Protein AF-A0A2W6AUC0-F1 (afdb_monomer)

Foldseek 3Di:
DDDDPDQAQADPVLLVLVVVLPDDSVVNRRDRNVVSVVVSVVSVVVVVPPPVPPPPDPPPDDD

Sequence (63 aa):
MSRLPVHQPPPPLVIAELLRAGLSLSTATAMEPWKAREVLELLRASLRNDPRLEPVAPARGTI

pLDDT: mean 82.72, std 16.31, range [48.81, 97.62]

Nearest PDB structures (foldseek):
  2dai-assembly1_A  TM=3.582E-01  e=1.588E+00  Homo sapiens
  1vek-assembly1_A  TM=2.787E-01  e=3.524E+00  Arabidopsis thaliana

Structure (mmCIF, N/CA/C/O backbone):
data_AF-A0A2W6AUC0-F1
#
_entry.id   AF-A0A2W6AUC0-F1
#
loop_
_atom_site.group_PDB
_atom_site.id
_atom_site.type_symbol
_atom_site.label_atom_id
_atom_site.label_alt_id
_atom_site.label_comp_id
_atom_site.label_asym_id
_atom_site.label_entity_id
_atom_site.label_seq_id
_atom_site.pdbx_PDB_ins_code
_atom_site.Cartn_x
_atom_site.Cartn_y
_atom_site.Cartn_z
_atom_site.occupancy
_atom_site.B_iso_or_equiv
_atom_site.auth_seq_id
_atom_site.auth_comp_id
_atom_site.auth_asym_id
_atom_site.auth_atom_id
_atom_site.pdbx_PDB_model_num
ATOM 1 N N . MET A 1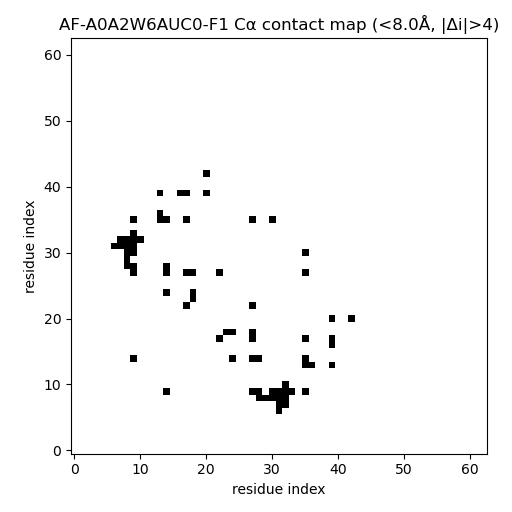 1 ? 33.298 1.717 -14.474 1.00 48.81 1 MET A N 1
ATOM 2 C CA . MET A 1 1 ? 32.036 2.490 -14.502 1.00 48.81 1 MET A CA 1
ATOM 3 C C . MET A 1 1 ? 31.085 1.866 -13.492 1.00 48.81 1 MET A C 1
ATOM 5 O O . MET A 1 1 ? 30.642 0.746 -13.711 1.00 48.81 1 MET A O 1
ATOM 9 N N . SER A 1 2 ? 30.845 2.528 -12.361 1.00 61.06 2 SER A N 1
ATOM 10 C CA . SER A 1 2 ? 29.922 2.041 -11.328 1.00 61.06 2 SER A CA 1
ATOM 11 C C . SER A 1 2 ? 28.489 2.229 -11.823 1.00 61.06 2 SER A C 1
ATOM 13 O O . SER A 1 2 ? 28.058 3.354 -12.062 1.00 61.06 2 SER A O 1
ATOM 15 N N . ARG A 1 3 ? 27.771 1.127 -12.052 1.00 61.56 3 ARG A N 1
ATOM 16 C CA . ARG A 1 3 ? 26.357 1.141 -12.442 1.00 61.56 3 ARG A CA 1
ATOM 17 C C . ARG A 1 3 ? 25.581 1.772 -11.282 1.00 61.56 3 ARG A C 1
ATOM 19 O O . ARG A 1 3 ? 25.639 1.243 -10.174 1.00 61.56 3 ARG A O 1
ATOM 26 N N . LEU A 1 4 ? 24.925 2.912 -11.509 1.00 64.94 4 LEU A N 1
ATOM 27 C CA . LEU A 1 4 ? 24.041 3.502 -10.500 1.00 64.94 4 LEU A CA 1
ATOM 28 C C . LEU A 1 4 ? 23.002 2.441 -10.105 1.00 64.94 4 LEU A C 1
ATOM 30 O O . LEU A 1 4 ? 22.487 1.765 -11.006 1.00 64.94 4 LEU A O 1
ATOM 34 N N . PRO A 1 5 ? 22.721 2.243 -8.805 1.00 64.25 5 PRO A N 1
ATOM 35 C CA . PRO A 1 5 ? 21.660 1.342 -8.395 1.00 64.25 5 PRO A CA 1
ATOM 36 C C . PRO A 1 5 ? 20.367 1.836 -9.043 1.00 64.25 5 PRO A C 1
ATOM 38 O O . PRO A 1 5 ? 19.930 2.963 -8.818 1.00 64.25 5 PRO A O 1
ATOM 41 N N . VAL A 1 6 ? 19.815 1.013 -9.933 1.00 73.81 6 VAL A N 1
ATOM 42 C CA . VAL A 1 6 ? 18.513 1.272 -10.538 1.00 73.81 6 VAL A CA 1
ATOM 43 C C . VAL A 1 6 ? 17.522 1.187 -9.392 1.00 73.81 6 VAL A C 1
ATOM 45 O O . VAL A 1 6 ? 17.380 0.115 -8.807 1.00 73.81 6 VAL A O 1
ATOM 48 N N . HIS A 1 7 ? 16.896 2.313 -9.053 1.00 76.81 7 HIS A N 1
ATOM 49 C CA . HIS A 1 7 ? 15.769 2.326 -8.130 1.00 76.81 7 HIS A CA 1
ATOM 50 C C . HIS A 1 7 ? 14.739 1.319 -8.642 1.00 76.81 7 HIS A C 1
ATOM 52 O O . HIS A 1 7 ? 14.292 1.407 -9.790 1.00 76.81 7 HIS A O 1
ATOM 58 N N . GLN A 1 8 ? 14.449 0.308 -7.828 1.00 86.31 8 GLN A N 1
ATOM 59 C CA . GLN A 1 8 ? 13.432 -0.682 -8.146 1.00 86.31 8 GLN A CA 1
ATOM 60 C C . GLN A 1 8 ? 12.214 -0.379 -7.287 1.00 86.31 8 GLN A C 1
ATOM 62 O O . GLN A 1 8 ? 12.335 -0.366 -6.060 1.00 86.31 8 GLN A O 1
ATOM 67 N N . PRO A 1 9 ? 11.036 -0.161 -7.890 1.00 89.75 9 PRO A N 1
ATOM 68 C CA . PRO A 1 9 ? 9.833 0.027 -7.106 1.00 89.75 9 PRO A CA 1
ATOM 69 C C . PRO A 1 9 ? 9.544 -1.239 -6.281 1.00 89.75 9 PRO A C 1
ATOM 71 O O . PRO A 1 9 ? 9.944 -2.347 -6.667 1.00 89.75 9 PRO A O 1
ATOM 74 N N . PRO A 1 10 ? 8.829 -1.120 -5.151 1.00 95.00 10 PRO A N 1
ATOM 75 C CA . PRO A 1 10 ? 8.479 -2.277 -4.345 1.00 95.00 10 PRO A CA 1
ATOM 76 C C . PRO A 1 10 ? 7.581 -3.252 -5.121 1.00 95.00 10 PRO A C 1
ATOM 78 O O . PRO A 1 10 ? 6.919 -2.861 -6.087 1.00 95.00 10 PRO A O 1
ATOM 81 N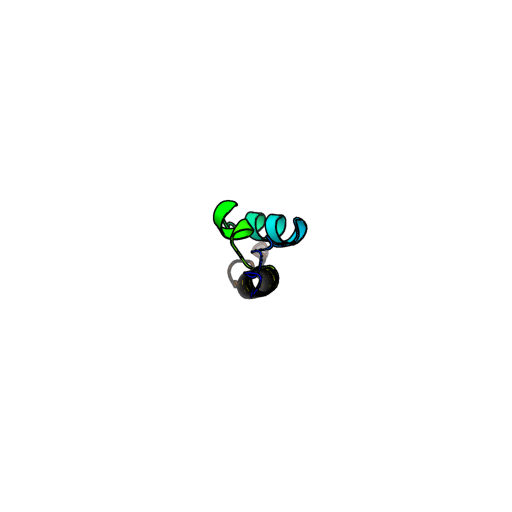 N . PRO A 1 11 ? 7.485 -4.522 -4.688 1.00 95.38 11 PRO A N 1
ATOM 82 C CA . PRO A 1 11 ? 6.573 -5.478 -5.301 1.00 95.38 11 PRO A CA 1
ATOM 83 C C . PRO A 1 11 ? 5.129 -4.943 -5.321 1.00 95.38 11 PRO A C 1
ATOM 85 O O . PRO A 1 11 ? 4.702 -4.349 -4.326 1.00 95.38 11 PRO A O 1
ATOM 88 N N . PRO A 1 12 ? 4.334 -5.207 -6.376 1.00 96.00 12 PRO A N 1
ATOM 89 C CA . PRO A 1 12 ? 2.975 -4.668 -6.511 1.00 96.00 12 PRO A CA 1
ATOM 90 C C . PRO A 1 12 ? 2.064 -4.940 -5.309 1.00 96.00 12 PRO A C 1
ATOM 92 O O . PRO A 1 12 ? 1.285 -4.077 -4.912 1.00 96.00 12 PRO A O 1
ATOM 95 N N . LEU A 1 13 ? 2.206 -6.112 -4.680 1.00 96.44 13 LEU A N 1
ATOM 96 C CA . LEU A 1 13 ? 1.463 -6.461 -3.466 1.00 96.44 13 LEU A CA 1
ATOM 97 C C . LEU A 1 13 ? 1.807 -5.541 -2.285 1.00 96.44 13 LEU A C 1
ATOM 99 O O . LEU A 1 13 ? 0.920 -5.158 -1.533 1.00 96.44 13 LEU A O 1
ATOM 103 N N . VAL A 1 14 ? 3.075 -5.147 -2.133 1.00 96.12 14 VAL A N 1
ATOM 104 C CA . VAL A 1 14 ? 3.500 -4.219 -1.072 1.00 96.12 14 VAL A CA 1
ATOM 105 C C . VAL A 1 14 ? 2.940 -2.825 -1.344 1.00 96.12 14 VAL A C 1
ATOM 107 O O . VAL A 1 14 ? 2.427 -2.190 -0.429 1.00 96.12 14 VAL A O 1
AT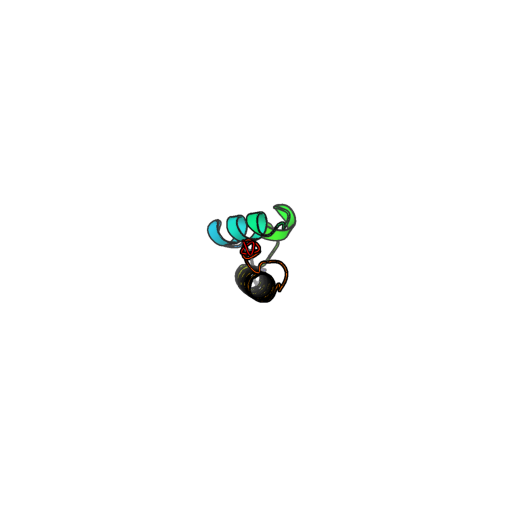OM 110 N N . ILE A 1 15 ? 2.966 -2.377 -2.602 1.00 96.94 15 ILE A N 1
ATOM 111 C CA . ILE A 1 15 ? 2.371 -1.096 -3.009 1.00 96.94 15 ILE A CA 1
ATOM 112 C C . ILE A 1 15 ? 0.874 -1.078 -2.680 1.00 96.94 15 ILE A C 1
ATOM 114 O O . ILE A 1 15 ? 0.410 -0.140 -2.041 1.00 96.94 15 ILE A O 1
ATOM 118 N N . ALA A 1 16 ? 0.127 -2.120 -3.053 1.00 97.62 16 ALA A N 1
ATOM 119 C CA . ALA A 1 16 ? -1.310 -2.204 -2.795 1.00 97.62 16 ALA A CA 1
ATOM 120 C C . ALA A 1 16 ? -1.653 -2.137 -1.296 1.00 97.62 16 ALA A C 1
ATOM 122 O O . ALA A 1 16 ? -2.599 -1.456 -0.904 1.00 97.62 16 ALA A O 1
ATOM 123 N N . GLU A 1 17 ? -0.871 -2.804 -0.447 1.00 97.06 17 GLU A N 1
ATOM 124 C CA . GLU A 1 17 ? -1.080 -2.765 1.003 1.00 97.06 17 GLU A CA 1
ATOM 125 C C . GLU A 1 17 ? -0.716 -1.400 1.609 1.00 97.06 17 GLU A C 1
ATOM 127 O O . GLU A 1 17 ? -1.429 -0.916 2.485 1.00 97.06 17 GLU A O 1
ATOM 132 N N . LEU A 1 18 ? 0.329 -0.730 1.110 1.00 96.50 18 LEU A N 1
ATOM 133 C CA . LEU A 1 18 ? 0.665 0.641 1.518 1.00 96.50 18 LEU A CA 1
ATOM 134 C C . LEU A 1 18 ? -0.423 1.643 1.109 1.00 96.50 18 LEU A C 1
ATOM 136 O O . LEU A 1 18 ? -0.784 2.510 1.903 1.00 96.50 18 LEU A O 1
ATOM 140 N N . LEU A 1 19 ? -0.988 1.496 -0.093 1.00 97.19 19 LEU A N 1
ATOM 141 C CA . LEU A 1 19 ? -2.140 2.286 -0.537 1.00 97.19 19 LEU A CA 1
ATOM 142 C C . LEU A 1 19 ? -3.353 2.060 0.372 1.00 97.19 19 LEU A C 1
ATOM 144 O O . LEU A 1 19 ? -4.009 3.018 0.774 1.00 97.19 19 LEU A O 1
ATOM 148 N N . ARG A 1 20 ? -3.630 0.803 0.748 1.00 95.56 20 ARG A N 1
ATOM 149 C CA . ARG A 1 20 ? -4.716 0.468 1.684 1.00 95.56 20 ARG A CA 1
ATOM 150 C C . ARG A 1 20 ? -4.490 1.074 3.070 1.00 95.56 20 ARG A C 1
ATOM 152 O O . ARG A 1 20 ? -5.450 1.457 3.726 1.00 95.56 20 ARG A O 1
ATOM 159 N N . ALA A 1 21 ? -3.233 1.194 3.489 1.00 93.88 21 ALA A N 1
ATOM 160 C CA . ALA A 1 21 ? -2.849 1.882 4.716 1.0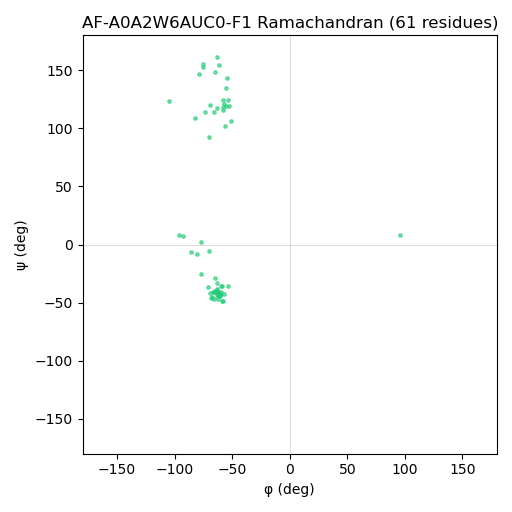0 93.88 21 ALA A CA 1
ATOM 161 C C . ALA A 1 21 ? -2.871 3.424 4.598 1.00 93.88 21 ALA A C 1
ATOM 163 O O . ALA A 1 21 ? -2.534 4.111 5.559 1.00 93.88 21 ALA A O 1
ATOM 164 N N . GLY A 1 22 ? -3.275 3.974 3.446 1.00 94.88 22 GLY A N 1
ATOM 165 C CA . GLY A 1 22 ? -3.493 5.407 3.236 1.00 94.88 22 GLY A CA 1
ATOM 166 C C . GLY A 1 22 ? -2.314 6.166 2.625 1.00 94.88 22 GLY A C 1
ATOM 167 O O . GLY A 1 22 ? -2.364 7.393 2.541 1.00 94.88 22 GLY A O 1
ATOM 168 N N . LEU A 1 23 ? -1.254 5.482 2.184 1.00 95.94 23 LEU A N 1
ATOM 169 C CA . LEU A 1 23 ? -0.157 6.142 1.475 1.00 95.94 23 LEU A CA 1
ATOM 170 C C . LEU A 1 23 ? -0.566 6.476 0.037 1.00 95.94 23 LEU A C 1
ATOM 172 O O . LEU A 1 23 ? -1.378 5.789 -0.579 1.00 95.94 23 LEU A O 1
ATOM 176 N N . SER A 1 24 ? 0.040 7.520 -0.530 1.00 97.25 24 SER A N 1
ATOM 177 C CA . SER A 1 24 ? -0.139 7.845 -1.946 1.00 97.25 24 SER A CA 1
ATOM 178 C C . SER A 1 24 ? 0.650 6.887 -2.844 1.00 97.25 24 SER A C 1
ATOM 180 O O . SER A 1 24 ? 1.683 6.340 -2.446 1.00 97.25 24 SER A O 1
ATOM 182 N N . LEU A 1 25 ? 0.195 6.735 -4.091 1.00 95.25 25 LEU A N 1
ATOM 183 C CA . LEU A 1 25 ? 0.866 5.899 -5.089 1.00 95.25 25 LEU A CA 1
ATOM 184 C C . LEU A 1 25 ? 2.306 6.347 -5.327 1.00 95.25 25 LEU A C 1
ATOM 186 O O . LEU A 1 25 ? 3.206 5.519 -5.244 1.00 95.25 25 LEU A O 1
ATOM 190 N N . SER A 1 26 ? 2.527 7.649 -5.540 1.00 95.50 26 SER A N 1
ATOM 191 C CA . SER A 1 26 ? 3.862 8.209 -5.771 1.00 95.50 26 SER A CA 1
ATOM 192 C C . SER A 1 26 ? 4.815 7.897 -4.620 1.00 95.50 26 SER A C 1
ATOM 194 O O . SER A 1 26 ? 5.957 7.506 -4.853 1.00 95.50 26 SER A O 1
ATOM 196 N N . THR A 1 27 ? 4.334 8.013 -3.379 1.00 95.25 27 THR A N 1
ATOM 197 C CA . THR A 1 27 ? 5.119 7.673 -2.191 1.00 95.25 27 THR A CA 1
ATOM 198 C C . THR A 1 27 ? 5.423 6.178 -2.144 1.00 95.25 27 THR A C 1
ATOM 200 O O . THR A 1 27 ? 6.576 5.807 -1.946 1.00 95.25 27 THR A O 1
ATOM 203 N N . ALA A 1 28 ? 4.430 5.313 -2.368 1.00 95.69 28 ALA A N 1
ATOM 204 C CA . ALA A 1 28 ? 4.616 3.864 -2.334 1.00 95.69 28 ALA A CA 1
ATOM 205 C C . ALA A 1 28 ? 5.581 3.367 -3.426 1.00 95.69 28 ALA A C 1
ATOM 207 O O . ALA A 1 28 ? 6.416 2.507 -3.159 1.00 95.69 28 ALA A O 1
ATOM 208 N N . THR A 1 29 ? 5.521 3.924 -4.639 1.00 95.38 29 THR A N 1
ATOM 209 C CA . THR A 1 29 ? 6.395 3.523 -5.755 1.00 95.38 29 THR A CA 1
ATOM 210 C C . THR A 1 29 ? 7.807 4.079 -5.652 1.00 95.38 29 THR A C 1
ATOM 212 O O . THR A 1 29 ? 8.715 3.481 -6.211 1.00 95.38 29 THR A O 1
ATOM 215 N N . ALA A 1 30 ? 8.009 5.204 -4.958 1.00 94.38 30 ALA A N 1
ATOM 216 C CA . ALA A 1 30 ? 9.323 5.831 -4.794 1.00 94.38 30 ALA A CA 1
ATOM 217 C C . ALA A 1 30 ? 10.178 5.181 -3.692 1.00 94.38 30 ALA A C 1
ATOM 219 O O . ALA A 1 30 ? 11.353 5.518 -3.535 1.00 94.38 30 ALA A O 1
ATOM 220 N N . MET A 1 31 ? 9.624 4.259 -2.904 1.00 94.75 31 MET A N 1
ATOM 221 C CA . MET A 1 31 ? 10.389 3.563 -1.873 1.00 94.75 31 MET A CA 1
ATOM 222 C C . MET A 1 31 ? 11.254 2.454 -2.460 1.00 94.75 31 MET A C 1
ATOM 224 O O . MET A 1 31 ? 10.859 1.762 -3.389 1.00 94.75 31 MET A O 1
ATOM 228 N N . GLU A 1 32 ? 12.411 2.234 -1.8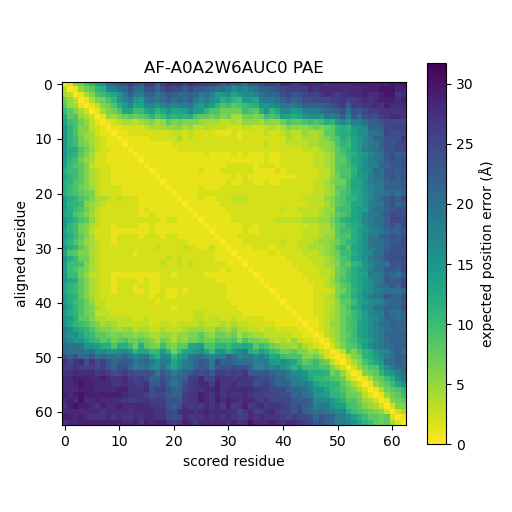43 1.00 94.50 32 GLU A N 1
ATOM 229 C CA . GLU A 1 32 ? 13.150 0.991 -2.043 1.00 94.50 32 GLU A CA 1
ATOM 230 C C . GLU A 1 32 ? 12.338 -0.200 -1.495 1.00 94.50 32 GLU A C 1
ATOM 232 O O . GLU A 1 32 ? 11.642 -0.050 -0.478 1.00 94.50 32 GLU A O 1
ATOM 237 N N . PRO A 1 33 ? 12.455 -1.405 -2.083 1.00 94.19 33 PRO A N 1
ATOM 238 C CA . PRO A 1 33 ? 11.617 -2.546 -1.713 1.00 94.19 33 PRO A CA 1
ATOM 239 C C . PRO A 1 33 ? 11.738 -2.957 -0.242 1.00 94.19 33 PRO A C 1
ATOM 241 O O . PRO A 1 33 ? 10.750 -3.362 0.373 1.00 94.19 33 PRO A O 1
ATOM 244 N N . TRP A 1 34 ? 12.941 -2.852 0.334 1.00 93.81 34 TRP A N 1
ATOM 245 C CA . TRP A 1 34 ? 13.186 -3.181 1.741 1.00 93.81 34 TRP A CA 1
ATOM 246 C C . TRP A 1 34 ? 12.478 -2.192 2.676 1.00 93.81 34 TRP A C 1
ATOM 248 O O . TRP A 1 34 ? 11.767 -2.611 3.586 1.00 93.81 34 TRP A O 1
ATOM 258 N N . LYS A 1 35 ? 12.571 -0.891 2.380 1.00 95.00 35 LYS A N 1
ATOM 259 C CA . LYS A 1 35 ? 11.974 0.186 3.177 1.00 95.00 35 LYS A CA 1
ATOM 260 C C . LYS A 1 35 ? 10.450 0.132 3.146 1.00 95.00 35 LYS A C 1
ATOM 262 O O . LYS A 1 35 ? 9.803 0.287 4.175 1.00 95.00 35 LYS A O 1
ATOM 267 N N . ALA A 1 36 ? 9.874 -0.147 1.979 1.00 96.31 36 ALA A N 1
ATOM 268 C CA . ALA A 1 36 ? 8.433 -0.328 1.832 1.00 96.31 36 ALA A CA 1
ATOM 269 C C . ALA A 1 36 ? 7.897 -1.467 2.719 1.00 96.31 36 ALA A C 1
ATOM 271 O O . ALA A 1 36 ? 6.799 -1.367 3.266 1.00 96.31 36 ALA A O 1
ATOM 272 N N . ARG A 1 37 ? 8.688 -2.535 2.898 1.00 95.31 37 ARG A N 1
ATOM 273 C CA . ARG A 1 37 ? 8.338 -3.658 3.775 1.00 95.31 37 ARG A CA 1
ATOM 274 C C . ARG A 1 37 ? 8.342 -3.251 5.248 1.00 95.31 37 ARG A C 1
ATOM 276 O O . ARG A 1 37 ? 7.390 -3.557 5.954 1.00 95.31 37 ARG A O 1
ATOM 283 N N . GLU A 1 38 ? 9.375 -2.536 5.687 1.00 96.75 38 GLU A N 1
ATOM 284 C CA . GLU A 1 38 ? 9.484 -2.056 7.071 1.00 96.75 38 GLU A CA 1
ATOM 285 C C . GLU A 1 38 ? 8.371 -1.069 7.428 1.00 96.75 38 GLU A C 1
ATOM 287 O O . GLU A 1 38 ? 7.754 -1.188 8.484 1.00 96.75 38 GLU A O 1
A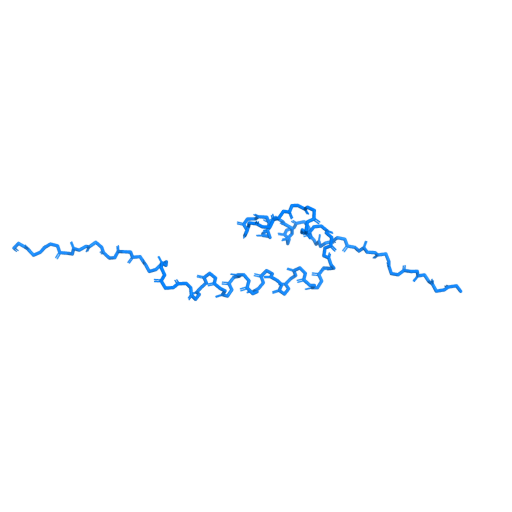TOM 292 N N . VAL A 1 39 ? 8.060 -0.135 6.525 1.00 96.31 39 VAL A N 1
ATOM 293 C CA . VAL A 1 39 ? 6.948 0.809 6.706 1.00 96.31 39 VAL A CA 1
ATOM 294 C C . VAL A 1 39 ? 5.622 0.064 6.827 1.00 96.31 39 VAL A C 1
ATOM 296 O O . VAL A 1 39 ? 4.828 0.372 7.714 1.00 96.31 39 VAL A O 1
ATOM 299 N N . LEU A 1 40 ? 5.381 -0.938 5.978 1.00 95.81 40 LEU A N 1
ATOM 300 C CA . LEU A 1 40 ? 4.160 -1.735 6.053 1.00 95.81 40 LEU A CA 1
ATOM 301 C C . LEU A 1 40 ? 4.048 -2.489 7.388 1.00 95.81 40 LEU A C 1
ATOM 303 O O . LEU A 1 40 ? 2.970 -2.519 7.981 1.00 95.81 40 LEU A O 1
ATOM 307 N N . GLU A 1 41 ? 5.143 -3.066 7.884 1.00 95.62 41 GLU A N 1
ATOM 308 C CA . GLU A 1 41 ? 5.161 -3.732 9.191 1.00 95.62 41 GLU A CA 1
ATOM 309 C C . GLU A 1 41 ? 4.918 -2.755 10.348 1.00 95.62 41 GLU A C 1
ATOM 311 O O . GLU A 1 41 ? 4.143 -3.067 11.256 1.00 95.62 41 GLU A O 1
ATOM 316 N N . LEU A 1 42 ? 5.490 -1.549 10.287 1.00 95.44 42 LEU A N 1
ATOM 317 C CA . LEU A 1 42 ? 5.237 -0.499 11.272 1.00 95.44 42 LEU A CA 1
ATOM 318 C C . LEU A 1 42 ? 3.761 -0.084 11.282 1.00 95.44 42 LEU A C 1
ATOM 320 O O . LEU A 1 42 ? 3.150 -0.038 12.346 1.00 95.44 42 LEU A O 1
ATOM 324 N N . LEU A 1 43 ? 3.162 0.148 10.111 1.00 93.12 43 LEU A N 1
ATOM 325 C CA . LEU A 1 43 ? 1.744 0.507 9.988 1.00 93.12 43 LEU A CA 1
ATOM 326 C C . LEU A 1 43 ? 0.836 -0.596 10.544 1.00 93.12 43 LEU A C 1
ATOM 328 O O . LEU A 1 43 ? -0.098 -0.317 11.293 1.00 93.12 43 LEU A O 1
ATOM 332 N N . ARG A 1 44 ? 1.143 -1.864 10.245 1.00 91.06 44 ARG A N 1
ATOM 333 C CA . ARG A 1 44 ? 0.425 -3.018 10.807 1.00 91.06 44 ARG A CA 1
ATOM 334 C C . ARG A 1 44 ? 0.551 -3.086 12.326 1.00 91.06 44 ARG A C 1
ATOM 336 O O . ARG A 1 44 ? -0.430 -3.391 12.999 1.00 91.06 44 ARG A O 1
ATOM 343 N N . ALA A 1 45 ? 1.736 -2.818 12.870 1.00 90.44 45 ALA A N 1
ATOM 344 C CA . ALA A 1 45 ? 1.947 -2.777 14.312 1.00 90.44 45 ALA A CA 1
ATOM 345 C C . ALA A 1 45 ? 1.172 -1.625 14.965 1.00 90.44 45 ALA A C 1
ATOM 347 O O . ALA A 1 45 ? 0.555 -1.836 16.005 1.00 90.44 45 ALA A O 1
ATOM 348 N N . SER A 1 46 ? 1.139 -0.445 14.343 1.00 87.12 46 SER A N 1
ATOM 349 C CA . SER A 1 46 ? 0.351 0.692 14.823 1.00 87.12 46 SER A CA 1
ATOM 350 C C . SER A 1 46 ? -1.146 0.395 14.837 1.00 87.12 46 SER A C 1
ATOM 352 O O . SER A 1 46 ? -1.781 0.664 15.848 1.00 87.12 46 SER A O 1
ATOM 354 N N . LEU A 1 47 ? -1.701 -0.223 13.785 1.00 81.56 47 LEU A N 1
ATOM 355 C CA . LEU A 1 47 ? -3.117 -0.617 13.773 1.00 81.56 47 LEU A CA 1
ATOM 356 C C . LEU A 1 47 ? -3.452 -1.633 14.872 1.00 81.56 47 LEU A C 1
ATOM 358 O O . LEU A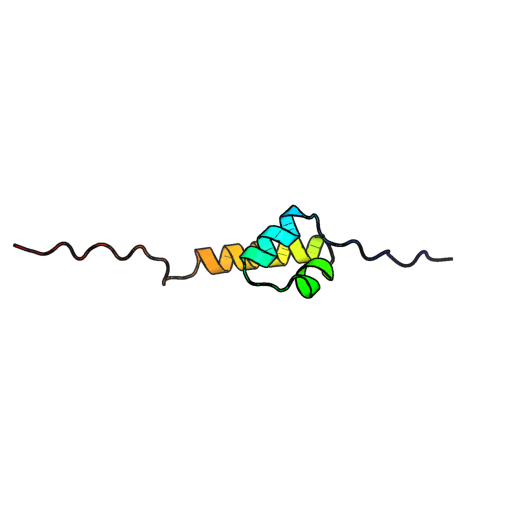 1 47 ? -4.496 -1.526 15.503 1.00 81.56 47 LEU A O 1
ATOM 362 N N . ARG A 1 48 ? -2.576 -2.615 15.119 1.00 80.44 48 ARG A N 1
ATOM 363 C CA . ARG A 1 48 ? -2.781 -3.600 16.198 1.00 80.44 48 ARG A CA 1
ATOM 364 C C . ARG A 1 48 ? -2.746 -2.978 17.592 1.00 80.44 48 ARG A C 1
ATOM 366 O O . ARG A 1 48 ? -3.357 -3.517 18.503 1.00 80.44 48 ARG A O 1
ATOM 373 N N . ASN A 1 49 ? -2.009 -1.885 17.749 1.00 75.75 49 ASN A N 1
ATOM 374 C CA . ASN A 1 49 ? -1.843 -1.189 19.018 1.00 75.75 49 ASN A CA 1
ATOM 375 C C . ASN A 1 49 ? -2.806 -0.001 19.172 1.00 75.75 49 ASN A C 1
ATOM 377 O O . ASN 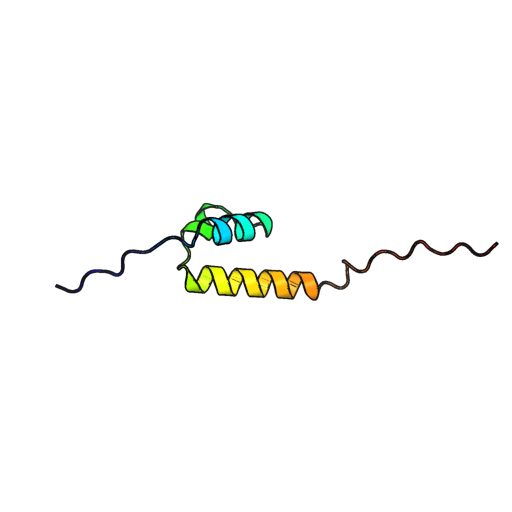A 1 49 ? -2.634 0.770 20.113 1.00 75.75 49 ASN A O 1
ATOM 381 N N . ASP A 1 50 ? -3.783 0.181 18.272 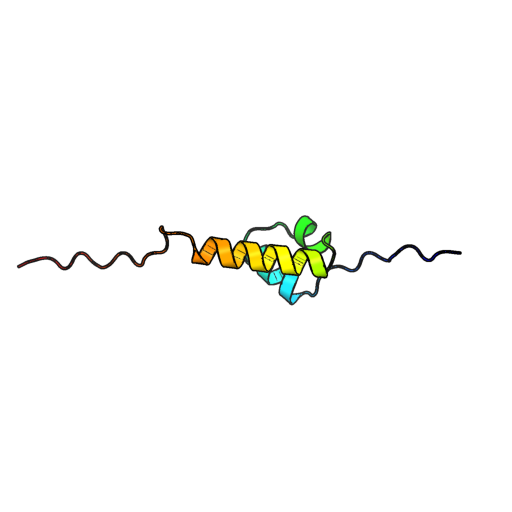1.00 67.75 50 ASP A N 1
ATOM 382 C CA . ASP A 1 50 ? -4.784 1.240 18.404 1.00 67.75 50 ASP A CA 1
ATOM 383 C C . ASP A 1 50 ? -5.913 0.791 19.358 1.00 67.75 50 ASP A C 1
ATOM 385 O O . ASP A 1 50 ? -6.731 -0.057 18.989 1.00 67.75 50 ASP A O 1
ATOM 389 N N . PRO A 1 51 ? -6.009 1.361 20.576 1.00 61.50 51 PRO A N 1
ATOM 390 C CA . PRO A 1 51 ? -7.027 0.986 21.557 1.00 61.50 51 PRO A CA 1
ATOM 391 C C . PRO A 1 51 ? -8.447 1.430 21.164 1.00 61.50 51 PRO A C 1
ATOM 393 O O . PRO A 1 51 ? -9.404 1.104 21.861 1.00 61.50 51 PRO A O 1
ATOM 396 N N . ARG A 1 52 ? -8.623 2.190 20.073 1.00 59.53 52 ARG A N 1
ATOM 397 C CA . ARG A 1 52 ? -9.942 2.600 19.557 1.00 59.53 52 ARG A CA 1
ATOM 398 C C . ARG A 1 52 ? -10.581 1.563 18.634 1.00 59.53 52 ARG A C 1
ATOM 400 O O . ARG A 1 52 ? -11.728 1.752 18.237 1.00 59.53 52 ARG A O 1
ATOM 407 N N . LEU A 1 53 ? -9.858 0.497 18.289 1.00 56.06 53 LEU A N 1
ATOM 408 C CA . LEU A 1 53 ? -10.376 -0.647 17.533 1.00 56.06 53 LEU A CA 1
ATOM 409 C C . LEU A 1 53 ? -10.880 -1.780 18.438 1.00 56.06 53 LEU A C 1
ATOM 411 O O . LEU A 1 53 ? -11.248 -2.840 17.929 1.00 56.06 53 LEU A O 1
ATOM 415 N N . GLU A 1 54 ? -10.940 -1.558 19.756 1.00 54.53 54 GLU A N 1
ATOM 416 C CA . GLU A 1 54 ? -11.687 -2.433 20.658 1.00 54.53 54 GLU A CA 1
ATOM 417 C C . GLU A 1 54 ? -13.130 -2.551 20.135 1.00 54.53 54 GLU A C 1
ATOM 419 O O . GLU A 1 54 ? -13.792 -1.524 19.929 1.00 54.53 54 GLU A O 1
ATOM 424 N N . PRO A 1 55 ? -13.639 -3.771 19.877 1.00 55.50 55 PRO A N 1
ATOM 425 C CA . PRO A 1 55 ? -15.026 -3.940 19.491 1.00 55.50 55 PRO A CA 1
ATOM 426 C C . PRO A 1 55 ? -15.861 -3.355 20.619 1.00 55.50 55 PRO A C 1
ATOM 428 O O . PRO A 1 55 ? -15.765 -3.812 21.758 1.00 55.50 55 PRO A O 1
ATOM 431 N N . VAL A 1 56 ? -16.647 -2.317 20.315 1.00 57.47 56 VAL A N 1
ATOM 432 C CA . VAL A 1 56 ? -17.601 -1.761 21.271 1.00 57.47 56 VAL A CA 1
ATOM 433 C C . VAL A 1 56 ? -18.491 -2.932 21.681 1.00 57.47 56 VAL A C 1
ATOM 435 O O . VAL A 1 56 ? -19.303 -3.433 20.901 1.00 57.47 56 VAL A O 1
ATOM 438 N N . ALA A 1 57 ? -18.238 -3.482 22.868 1.00 62.91 57 ALA A N 1
ATOM 439 C CA . ALA A 1 57 ? -19.078 -4.525 23.409 1.00 62.91 57 ALA A CA 1
ATOM 440 C C . ALA A 1 57 ? -20.475 -3.903 23.480 1.00 62.91 57 ALA A C 1
ATOM 442 O O . ALA A 1 57 ? -20.607 -2.810 24.045 1.00 62.91 57 ALA A O 1
ATOM 443 N N . PRO A 1 58 ? -21.509 -4.511 22.871 1.00 56.38 58 PRO A N 1
ATOM 444 C CA . PRO A 1 58 ? -22.848 -3.973 22.997 1.00 56.38 58 PRO A CA 1
ATOM 445 C C . PRO A 1 58 ? -23.141 -3.914 24.490 1.00 56.38 58 PRO A C 1
ATOM 447 O O . PRO A 1 58 ? -23.029 -4.932 25.179 1.00 56.38 58 PRO A O 1
ATOM 450 N N . ALA A 1 59 ? -23.421 -2.707 24.989 1.00 60.69 59 ALA A N 1
ATOM 451 C CA . ALA A 1 59 ? -23.790 -2.483 26.375 1.00 60.69 59 ALA A CA 1
ATOM 452 C C . ALA A 1 59 ? -24.916 -3.464 26.687 1.00 60.69 59 ALA A C 1
ATOM 454 O O . ALA A 1 59 ? -26.022 -3.349 26.154 1.00 60.69 59 ALA A O 1
ATOM 455 N N . ARG A 1 60 ? -24.586 -4.504 27.455 1.00 57.72 60 ARG A N 1
ATOM 456 C CA . ARG A 1 60 ? -25.518 -5.567 27.796 1.00 57.72 60 ARG A CA 1
ATOM 457 C C . ARG A 1 60 ? -26.511 -4.925 28.751 1.00 57.72 60 ARG A C 1
ATOM 459 O O . ARG A 1 60 ? -26.225 -4.782 29.934 1.00 57.72 60 ARG A O 1
ATOM 466 N N . GLY A 1 61 ? -27.603 -4.421 28.180 1.00 56.66 61 GLY A N 1
ATOM 467 C CA . GLY A 1 61 ? -28.671 -3.762 28.904 1.00 56.66 61 GLY A CA 1
ATOM 468 C C . GLY A 1 61 ? -29.178 -4.697 29.988 1.00 56.66 61 GLY A C 1
ATOM 469 O O . GLY A 1 61 ? -29.605 -5.814 29.703 1.00 56.66 61 GLY A O 1
ATOM 470 N N . THR A 1 62 ? -29.061 -4.242 31.227 1.00 57.72 62 THR A N 1
ATOM 471 C CA . THR A 1 62 ? -29.703 -4.848 32.383 1.00 57.72 62 THR A CA 1
ATOM 472 C C . THR A 1 62 ? -31.205 -4.605 32.260 1.00 57.72 62 THR A C 1
ATOM 474 O O . THR A 1 62 ? -31.627 -3.448 32.209 1.00 57.72 62 THR A O 1
ATOM 477 N N . ILE A 1 63 ? -31.991 -5.680 32.197 1.00 63.06 63 ILE A N 1
ATOM 478 C CA . ILE A 1 63 ? -33.428 -5.691 32.505 1.00 63.06 63 ILE A CA 1
ATOM 479 C C . ILE A 1 63 ? -33.624 -6.729 33.602 1.00 63.06 63 ILE A C 1
ATOM 481 O O . ILE A 1 63 ? -33.052 -7.833 33.442 1.00 63.06 63 ILE A O 1
#

Solvent-accessible surface area (backbone atoms only — not comparable to full-atom values): 3998 Å² total; per-residue (Å²): 134,85,76,74,81,74,87,50,55,35,60,69,70,58,35,53,53,37,41,74,74,69,46,52,67,70,60,41,49,70,29,50,48,68,58,49,50,53,52,47,51,52,54,52,50,51,59,74,67,40,82,84,71,59,76,79,69,75,80,80,76,87,128

Organism: NCBI:txid3127015

Mean predicted aligned error: 10.39 Å

Radius of gyration: 18.71 Å; Cα contacts (8 Å, |Δi|>4): 37; chains: 1; bounding box: 66×15×47 Å

Secondary structure (DSSP, 8-state):
--------PPPHHHHHHHHHTT--HHHHHHS-HHHHHHHHHHHHHHHHT-GGGS---------